Protein AF-A0A7H4MKV3-F1 (afdb_monomer_lite)

Sequence (147 aa):
MTLSQDILAELAEIAPGSPLDQARAVRDAATRHAQGSYEVLFSQQDADFPLDERFAVAAKVAKLHQADALAAHYAGFGLADPTTDRLVPALAFARLLHLHPRRSYPRRAAHLNRRGLEPAGHCHPGATGGLCQLPEPTAAGPAGAEP

Radius of gyration: 19.89 Å; chains: 1; bounding box: 68×39×38 Å

Secondary structure (DSSP, 8-state):
---S--HHHHHTT--TTSHHHHHHHHTHHHHHHHHHHHHHHHHS--SSS-HHHHHHHHHHHHHHTT-HHHHHHHHTTT------TTHHHHHHHHHHHHH-GGG--GGGTHHHHTTT--------TT--SS---PPP----PPPPP--

Organism: Klebsiella variicola (NCBI:txid244366)

Structure (mmCIF, N/CA/C/O backbone):
data_AF-A0A7H4MKV3-F1
#
_entry.id   AF-A0A7H4MKV3-F1
#
loop_
_atom_site.group_PDB
_atom_site.id
_atom_site.type_symbol
_atom_site.label_atom_id
_atom_site.label_alt_id
_atom_site.label_comp_id
_atom_site.label_asym_id
_atom_site.label_entity_id
_atom_site.label_seq_id
_atom_site.pdbx_PDB_ins_code
_atom_site.Cartn_x
_atom_site.Cartn_y
_atom_site.Cartn_z
_atom_site.occupancy
_atom_site.B_iso_or_equiv
_atom_site.auth_seq_id
_atom_site.auth_comp_id
_atom_site.auth_asym_id
_atom_site.auth_atom_id
_atom_site.pdbx_PDB_model_num
ATOM 1 N N . MET A 1 1 ? -11.034 15.654 12.321 1.00 48.19 1 MET A N 1
ATOM 2 C CA . MET A 1 1 ? -11.700 15.636 10.999 1.00 48.19 1 MET A CA 1
ATOM 3 C C . MET A 1 1 ? -11.702 14.192 10.545 1.00 48.19 1 MET A C 1
ATOM 5 O O . MET A 1 1 ? -10.646 13.583 10.596 1.00 48.19 1 MET A O 1
ATOM 9 N N . THR A 1 2 ? -12.848 13.623 10.188 1.00 57.19 2 THR A N 1
ATOM 10 C CA . THR A 1 2 ? -12.916 12.246 9.674 1.00 57.19 2 THR A CA 1
ATOM 11 C C . THR A 1 2 ? -12.379 12.207 8.244 1.00 57.19 2 THR A C 1
ATOM 13 O O . THR A 1 2 ? -12.720 13.075 7.440 1.00 57.19 2 THR A O 1
ATOM 16 N N . LEU A 1 3 ? -11.512 11.241 7.936 1.00 66.69 3 LEU A N 1
ATOM 17 C CA . LEU A 1 3 ? -11.037 11.001 6.571 1.00 66.69 3 LEU A CA 1
ATOM 18 C C . LEU A 1 3 ? -12.206 10.528 5.700 1.00 66.69 3 LEU A C 1
ATOM 20 O O . LEU A 1 3 ? -13.052 9.770 6.170 1.00 66.69 3 LEU A O 1
ATOM 24 N N . SER A 1 4 ? -12.250 10.963 4.436 1.00 71.44 4 SER A N 1
ATOM 25 C CA . SER A 1 4 ? -13.288 10.514 3.493 1.00 71.44 4 SER A CA 1
ATOM 26 C C . SER A 1 4 ? -13.188 9.015 3.187 1.00 71.44 4 SER A C 1
ATOM 28 O O . SER A 1 4 ? -14.186 8.410 2.810 1.00 71.44 4 SER A O 1
ATOM 30 N N . GLN A 1 5 ? -11.997 8.434 3.341 1.00 84.25 5 GLN A N 1
ATOM 31 C CA . GLN A 1 5 ? -11.727 7.005 3.254 1.00 84.25 5 GLN A CA 1
ATOM 32 C C . GLN A 1 5 ? -10.535 6.681 4.166 1.00 84.25 5 GLN A C 1
ATOM 34 O O . GLN A 1 5 ? -9.575 7.448 4.216 1.00 84.25 5 GLN A O 1
ATOM 39 N N . ASP A 1 6 ? -10.601 5.574 4.904 1.00 90.06 6 ASP A N 1
ATOM 40 C CA . ASP A 1 6 ? -9.500 5.064 5.727 1.00 90.06 6 ASP A CA 1
ATOM 41 C C . ASP A 1 6 ? -9.296 3.588 5.397 1.00 90.06 6 ASP A C 1
ATOM 43 O O . ASP A 1 6 ? -9.968 2.708 5.940 1.00 90.06 6 ASP A O 1
ATOM 47 N N . ILE A 1 7 ? -8.361 3.331 4.482 1.00 91.12 7 ILE A N 1
ATOM 48 C CA . ILE A 1 7 ? -8.121 1.987 3.955 1.00 91.12 7 ILE A CA 1
ATOM 49 C C . ILE A 1 7 ? -7.670 1.015 5.051 1.00 91.12 7 ILE A C 1
ATOM 51 O O . ILE A 1 7 ? -7.943 -0.179 4.980 1.00 91.12 7 ILE A O 1
ATOM 55 N N . LEU A 1 8 ? -7.006 1.510 6.100 1.00 90.62 8 LEU A N 1
ATOM 56 C CA . LEU A 1 8 ? -6.575 0.668 7.212 1.00 90.62 8 LEU A CA 1
ATOM 57 C C . LEU A 1 8 ? -7.751 0.282 8.107 1.00 90.62 8 LEU A C 1
ATOM 59 O O . LEU A 1 8 ? -7.787 -0.851 8.577 1.00 90.62 8 LEU A O 1
ATOM 63 N N . ALA A 1 9 ? -8.704 1.192 8.341 1.00 92.19 9 ALA A N 1
ATOM 64 C CA . ALA A 1 9 ? -9.927 0.854 9.069 1.00 92.19 9 ALA A CA 1
ATOM 65 C C . ALA A 1 9 ? -10.755 -0.189 8.314 1.00 92.19 9 ALA A C 1
ATOM 67 O O . ALA A 1 9 ? -11.233 -1.139 8.925 1.00 92.19 9 ALA A O 1
ATOM 68 N N . GLU A 1 10 ? -10.871 -0.028 6.996 1.00 92.00 10 GLU A N 1
ATOM 69 C CA . GLU A 1 10 ? -11.594 -0.946 6.118 1.00 92.00 10 GLU A CA 1
ATOM 70 C C . GLU A 1 10 ? -10.946 -2.339 6.096 1.00 92.00 10 GLU A C 1
ATOM 72 O O . GLU A 1 10 ? -11.584 -3.324 6.457 1.00 92.00 10 GLU A O 1
ATOM 77 N N . LEU A 1 11 ? -9.655 -2.426 5.756 1.00 91.38 11 LEU A N 1
ATOM 78 C CA . LEU A 1 11 ? -8.958 -3.707 5.585 1.00 91.38 11 LEU A CA 1
ATOM 79 C C . LEU A 1 11 ? -8.719 -4.470 6.892 1.00 91.38 11 LEU A C 1
ATOM 81 O O . LEU A 1 11 ? -8.537 -5.685 6.860 1.00 91.38 11 LEU A O 1
ATOM 85 N N . ALA A 1 12 ? -8.669 -3.770 8.026 1.00 90.56 12 ALA A N 1
ATOM 86 C CA . ALA A 1 12 ? -8.548 -4.392 9.342 1.00 90.56 12 ALA A CA 1
ATOM 87 C C . ALA A 1 12 ? -9.898 -4.536 10.062 1.00 90.56 12 ALA A C 1
ATOM 89 O O . ALA A 1 12 ? -9.905 -4.886 11.242 1.00 90.56 12 ALA A O 1
ATOM 90 N N . GLU A 1 13 ? -11.014 -4.248 9.378 1.00 92.50 13 GLU A N 1
ATOM 9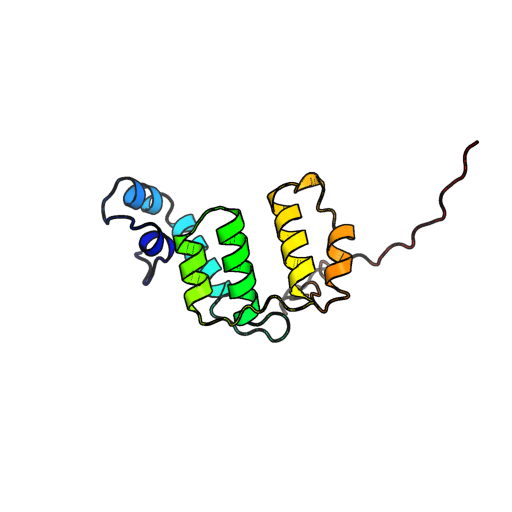1 C CA . GLU A 1 13 ? -12.379 -4.343 9.912 1.00 92.50 13 GLU A CA 1
ATOM 92 C C . GLU A 1 13 ? -12.529 -3.637 11.272 1.00 92.50 13 GLU A C 1
ATOM 94 O O . GLU A 1 13 ? -13.145 -4.134 12.220 1.00 92.50 13 GLU A O 1
ATOM 99 N N . ILE A 1 14 ? -11.920 -2.454 11.396 1.00 92.56 14 ILE A N 1
ATOM 100 C CA . ILE A 1 14 ? -11.923 -1.690 12.641 1.00 92.56 14 ILE A CA 1
ATOM 101 C C . ILE A 1 14 ? -13.332 -1.147 12.865 1.00 92.56 14 ILE A C 1
ATOM 103 O O . ILE A 1 14 ? -13.768 -0.200 12.211 1.00 92.56 14 ILE A O 1
ATOM 107 N N . ALA A 1 15 ? -14.039 -1.739 13.827 1.00 93.25 15 ALA A N 1
ATOM 108 C CA . ALA A 1 15 ? -15.383 -1.308 14.178 1.00 93.25 15 ALA A CA 1
ATOM 109 C C . ALA A 1 15 ? -15.382 0.142 14.712 1.00 93.25 15 ALA A C 1
ATOM 111 O O . ALA A 1 15 ? -14.584 0.454 15.613 1.00 93.25 15 ALA A O 1
ATOM 112 N N . PRO A 1 16 ? -16.289 1.014 14.229 1.00 91.50 16 PRO A N 1
ATOM 113 C CA . PRO A 1 16 ? -16.440 2.369 14.750 1.00 91.50 16 PRO A CA 1
ATOM 114 C C . PRO A 1 16 ? -16.702 2.371 16.257 1.00 91.50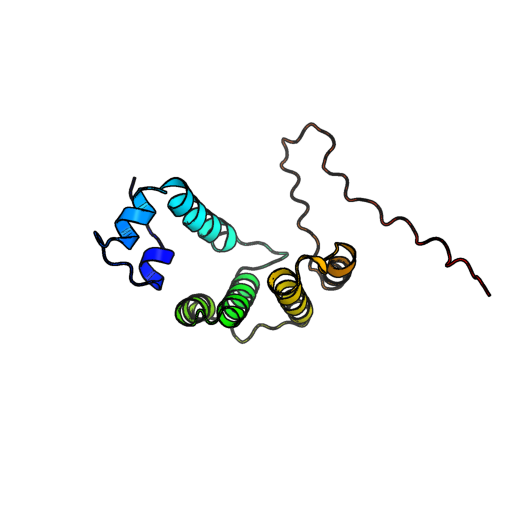 16 PRO A C 1
ATOM 116 O O . PRO A 1 16 ? -17.505 1.586 16.763 1.00 91.50 16 PRO A O 1
ATOM 119 N N . GLY A 1 17 ? -16.017 3.246 16.991 1.00 92.06 17 GLY A N 1
ATOM 120 C CA . GLY A 1 17 ? -16.133 3.339 18.446 1.00 92.06 17 GLY A CA 1
ATOM 121 C C . GLY A 1 17 ? -15.445 2.210 19.221 1.00 92.06 17 GLY A C 1
ATOM 122 O O . GLY A 1 17 ? -15.472 2.230 20.452 1.00 92.06 17 GLY A O 1
ATOM 123 N N . SER A 1 18 ? -14.793 1.253 18.553 1.00 95.44 18 SER A N 1
ATOM 124 C CA . SER A 1 18 ? -13.961 0.245 19.221 1.00 95.44 18 SER A CA 1
ATOM 125 C C . SER A 1 18 ? -12.751 0.879 19.929 1.00 95.44 18 SER A C 1
ATOM 127 O O . SER A 1 18 ? -12.331 1.986 19.578 1.00 95.44 18 SER A O 1
ATOM 129 N N . PRO A 1 19 ? -12.116 0.181 20.892 1.00 94.69 19 PRO A N 1
ATOM 130 C CA . PRO A 1 19 ? -10.893 0.678 21.524 1.00 94.69 19 PRO A CA 1
ATOM 131 C C . PRO A 1 19 ? -9.772 1.006 20.524 1.00 94.69 19 PRO A C 1
ATOM 133 O O . PRO A 1 19 ? -9.018 1.955 20.735 1.00 94.69 19 PRO A O 1
ATOM 136 N N . LEU A 1 20 ? -9.669 0.253 19.422 1.00 93.00 20 LEU A N 1
ATOM 137 C CA . LEU A 1 20 ? -8.667 0.490 18.383 1.00 93.00 20 LEU A CA 1
ATOM 138 C C . LEU A 1 20 ? -8.988 1.737 17.544 1.00 93.00 20 LEU A C 1
ATOM 140 O O . LEU A 1 20 ? -8.083 2.524 17.270 1.00 93.00 20 LEU A O 1
ATOM 144 N N . ASP A 1 21 ? -10.257 1.951 17.191 1.00 93.25 21 ASP A N 1
ATOM 145 C CA . ASP A 1 21 ? -10.714 3.171 16.511 1.00 93.25 21 ASP A CA 1
ATOM 146 C C . ASP A 1 21 ? -10.408 4.421 17.356 1.00 93.25 21 ASP A C 1
ATOM 148 O O . ASP A 1 21 ? -9.748 5.361 16.907 1.00 93.25 21 ASP A O 1
ATOM 152 N N . GLN A 1 22 ? -10.754 4.374 18.646 1.00 93.44 22 GLN A N 1
ATOM 153 C CA . GLN A 1 22 ? -10.470 5.456 19.592 1.00 93.44 22 GLN A CA 1
ATOM 154 C C . GLN A 1 22 ? -8.962 5.713 19.741 1.00 93.44 22 GLN A C 1
ATOM 156 O O . GLN A 1 22 ? -8.520 6.863 19.731 1.00 93.44 22 GLN A O 1
ATOM 161 N N . ALA A 1 23 ? -8.142 4.659 19.826 1.00 92.31 23 ALA A N 1
ATOM 162 C CA . ALA A 1 23 ? -6.688 4.800 19.903 1.00 92.31 23 ALA A CA 1
ATOM 163 C C . ALA A 1 23 ? -6.094 5.461 18.645 1.00 92.31 23 ALA A C 1
ATOM 165 O O . ALA A 1 23 ? -5.166 6.270 18.743 1.00 92.31 23 ALA A O 1
ATOM 166 N N . ARG A 1 24 ? -6.637 5.156 17.460 1.00 92.56 24 ARG A N 1
ATOM 167 C CA . ARG A 1 24 ? -6.232 5.793 16.198 1.00 92.56 24 ARG A CA 1
ATOM 168 C C . ARG A 1 24 ? -6.691 7.247 16.104 1.00 92.56 24 ARG A C 1
ATOM 170 O O . ARG A 1 24 ? -5.949 8.057 15.550 1.00 92.56 24 ARG A O 1
ATOM 177 N N . ALA A 1 25 ? -7.831 7.597 16.700 1.00 89.81 25 ALA A N 1
ATOM 178 C CA . ALA A 1 25 ? -8.294 8.981 16.805 1.00 89.81 25 ALA A CA 1
ATOM 179 C C . ALA A 1 25 ? -7.379 9.841 17.700 1.00 89.81 25 ALA A C 1
ATOM 181 O O . ALA A 1 25 ? -7.100 10.993 17.372 1.00 89.81 25 ALA A O 1
ATOM 182 N N . VAL A 1 26 ? -6.829 9.275 18.784 1.00 93.19 26 VAL A N 1
ATOM 183 C CA . VAL A 1 26 ? -5.826 9.963 19.628 1.00 93.19 26 VAL A CA 1
ATOM 184 C C . VAL A 1 26 ? -4.561 10.309 18.830 1.00 93.19 26 VAL A C 1
ATOM 186 O O . VAL A 1 26 ? -3.929 11.336 19.072 1.00 93.19 26 VAL A O 1
ATOM 189 N N . ARG A 1 27 ? -4.193 9.476 17.848 1.00 90.00 27 ARG A N 1
ATOM 190 C CA . ARG A 1 27 ? -3.053 9.693 16.943 1.00 90.00 27 ARG A CA 1
ATOM 191 C C . ARG A 1 27 ? -3.497 10.134 15.544 1.00 90.00 27 ARG A C 1
ATOM 193 O O . ARG A 1 27 ? -2.952 9.646 14.555 1.00 90.00 27 ARG A O 1
ATOM 200 N N . ASP A 1 28 ? -4.433 11.083 15.458 1.00 89.00 28 ASP A N 1
ATOM 201 C CA . ASP A 1 28 ? -5.016 11.583 14.197 1.00 89.00 28 ASP A CA 1
ATOM 202 C C . ASP A 1 28 ? -3.975 11.854 13.097 1.00 89.00 28 ASP A C 1
ATOM 204 O O . ASP A 1 28 ? -4.142 11.407 11.966 1.00 89.00 28 ASP A O 1
ATOM 208 N N . ALA A 1 29 ? -2.853 12.504 13.428 1.00 90.50 29 ALA A N 1
ATOM 209 C CA . ALA A 1 29 ? -1.797 12.782 12.455 1.00 90.50 29 ALA A CA 1
ATOM 210 C C . ALA A 1 29 ? -1.227 11.503 11.816 1.00 90.50 29 ALA A C 1
ATOM 212 O O . ALA A 1 29 ? -1.056 11.454 10.603 1.00 90.50 29 ALA A O 1
ATOM 213 N N . ALA A 1 30 ? -0.973 10.450 12.599 1.00 91.62 30 ALA A N 1
ATOM 214 C CA . ALA A 1 30 ? -0.474 9.184 12.062 1.00 91.62 30 ALA A CA 1
ATOM 215 C C . ALA A 1 30 ? -1.512 8.520 11.146 1.00 91.62 30 ALA A C 1
ATOM 217 O O . ALA A 1 30 ? -1.160 8.030 10.077 1.00 91.62 30 ALA A O 1
ATOM 218 N N . THR A 1 31 ? -2.788 8.561 11.534 1.00 90.88 31 THR A N 1
ATOM 219 C CA . THR A 1 31 ? -3.902 8.039 10.731 1.00 90.88 31 THR A CA 1
ATOM 220 C C . THR A 1 31 ? -4.030 8.788 9.402 1.00 90.88 31 THR A C 1
ATOM 222 O O . THR A 1 31 ? -4.036 8.160 8.343 1.00 90.88 31 THR A O 1
ATOM 225 N N . ARG A 1 32 ? -4.020 10.127 9.430 1.00 92.31 32 ARG A N 1
ATOM 226 C CA . ARG A 1 32 ? -4.074 10.962 8.220 1.00 92.31 32 ARG A CA 1
ATOM 227 C C . ARG A 1 32 ? -2.857 10.780 7.322 1.00 92.31 32 ARG A C 1
ATOM 229 O O . ARG A 1 32 ? -3.013 10.683 6.111 1.00 92.31 32 ARG A O 1
ATOM 236 N N . HIS A 1 33 ? -1.651 10.729 7.884 1.00 92.31 33 HIS A N 1
ATOM 237 C CA . HIS A 1 33 ? -0.438 10.587 7.081 1.00 92.31 33 HIS A CA 1
ATOM 238 C C . HIS A 1 33 ? -0.277 9.181 6.496 1.00 92.31 33 HIS A C 1
ATOM 240 O O . HIS A 1 33 ? 0.211 9.071 5.379 1.00 92.31 33 HIS A O 1
ATOM 246 N N . ALA A 1 34 ? -0.745 8.128 7.174 1.00 91.94 34 ALA A N 1
ATOM 247 C CA . ALA A 1 34 ? -0.783 6.785 6.594 1.00 91.94 34 ALA A CA 1
ATOM 248 C C . ALA A 1 34 ? -1.700 6.726 5.359 1.00 91.94 34 ALA A C 1
ATOM 250 O O . ALA A 1 34 ? -1.275 6.253 4.304 1.00 91.94 34 ALA A O 1
ATOM 251 N N . GLN A 1 35 ? -2.917 7.271 5.465 1.00 93.06 35 GLN A N 1
ATOM 252 C CA . GLN A 1 35 ? -3.849 7.359 4.337 1.00 93.06 35 GLN A CA 1
ATOM 253 C C . GLN A 1 35 ? -3.294 8.250 3.210 1.00 93.06 35 GLN A C 1
ATOM 255 O O . GLN A 1 35 ? -3.304 7.857 2.048 1.00 93.06 35 GLN A O 1
ATOM 260 N N . GLY A 1 36 ? -2.709 9.404 3.543 1.00 92.88 36 GLY A N 1
ATOM 261 C CA . GLY A 1 36 ? -2.089 10.286 2.550 1.00 92.88 36 GLY A CA 1
ATOM 262 C C . GLY A 1 36 ? -0.893 9.649 1.829 1.00 92.88 36 GLY A C 1
ATOM 263 O O . GLY A 1 36 ? -0.732 9.831 0.626 1.00 92.88 36 GLY A O 1
ATOM 264 N N . SER A 1 37 ? -0.063 8.859 2.521 1.00 92.38 37 SER A N 1
ATOM 265 C CA . SER A 1 37 ? 1.013 8.095 1.873 1.00 92.38 37 SER A CA 1
ATOM 266 C C . SER A 1 37 ? 0.469 7.051 0.900 1.00 92.38 37 SER A C 1
ATOM 268 O O . SER A 1 37 ? 1.023 6.901 -0.186 1.00 92.38 37 SER A O 1
ATOM 270 N N . TYR A 1 38 ? -0.617 6.361 1.261 1.00 92.62 38 TYR A N 1
ATOM 271 C CA . TYR A 1 38 ? -1.300 5.442 0.352 1.00 92.62 38 TYR A CA 1
ATOM 272 C C . TYR A 1 38 ? -1.778 6.174 -0.910 1.00 92.62 38 TYR A C 1
ATOM 274 O O . TYR A 1 38 ? -1.472 5.752 -2.024 1.00 92.62 38 TYR A O 1
ATOM 282 N N . GLU A 1 39 ? -2.446 7.314 -0.748 1.00 92.06 39 GLU A N 1
ATOM 283 C CA . GLU A 1 39 ? -2.927 8.120 -1.873 1.00 92.06 39 GLU A CA 1
ATOM 284 C C . GLU A 1 39 ? -1.782 8.571 -2.785 1.00 92.06 39 GLU A C 1
ATOM 286 O O . GLU A 1 39 ? -1.862 8.386 -3.997 1.00 92.06 39 GLU A O 1
ATOM 291 N N . VAL A 1 40 ? -0.682 9.094 -2.237 1.00 91.31 40 VAL A N 1
ATOM 292 C CA . VAL A 1 40 ? 0.476 9.527 -3.040 1.00 91.31 40 VAL A CA 1
ATOM 293 C C . VAL A 1 40 ? 1.083 8.366 -3.830 1.00 91.31 40 VAL A C 1
ATOM 295 O O . VAL A 1 40 ? 1.408 8.527 -5.005 1.00 91.31 40 VAL A O 1
ATOM 298 N N . LEU A 1 41 ? 1.225 7.193 -3.209 1.00 90.62 41 LEU A N 1
ATOM 299 C CA . LEU A 1 41 ? 1.855 6.040 -3.850 1.00 90.62 41 LEU A CA 1
ATOM 300 C C . LEU A 1 41 ? 1.010 5.450 -4.984 1.00 90.62 41 LEU A C 1
ATOM 302 O O . LEU A 1 41 ? 1.591 4.987 -5.968 1.00 90.62 41 LEU A O 1
ATOM 306 N N . PHE A 1 42 ? -0.321 5.475 -4.849 1.00 91.38 42 PHE A N 1
ATOM 307 C CA . PHE A 1 42 ? -1.232 4.690 -5.689 1.00 91.38 42 PHE A CA 1
ATOM 308 C C . PHE A 1 42 ? -2.242 5.502 -6.517 1.00 91.38 42 PHE A C 1
ATOM 310 O O . PHE A 1 42 ? -3.014 4.906 -7.264 1.00 91.38 42 PHE A O 1
ATOM 317 N N . SER A 1 43 ? -2.253 6.838 -6.430 1.00 87.44 43 SER A N 1
ATOM 318 C CA . SER A 1 43 ? -3.120 7.691 -7.271 1.00 87.44 43 SER A CA 1
ATOM 319 C C . SER A 1 43 ? -2.401 8.328 -8.462 1.00 87.44 43 SER A C 1
ATOM 321 O O . SER A 1 43 ? -3.037 8.642 -9.468 1.00 87.44 43 SER A O 1
ATOM 323 N N . GLN A 1 44 ? -1.085 8.531 -8.363 1.00 87.12 44 GLN A N 1
ATOM 324 C CA . GLN A 1 44 ? -0.298 9.238 -9.372 1.00 87.12 44 GLN A CA 1
ATOM 325 C C . GLN A 1 44 ? 0.320 8.259 -10.367 1.00 87.12 44 GLN A C 1
ATOM 327 O O . GLN A 1 44 ? 0.892 7.244 -9.971 1.00 87.12 44 GLN A O 1
ATOM 332 N N . GLN A 1 45 ? 0.235 8.593 -11.656 1.00 84.88 45 GLN A N 1
ATOM 333 C CA . GLN A 1 45 ? 0.934 7.848 -12.696 1.00 84.88 45 GLN A CA 1
ATOM 334 C C . GLN A 1 45 ? 2.362 8.337 -12.863 1.00 84.88 45 GLN A C 1
ATOM 336 O O . GLN A 1 45 ? 2.6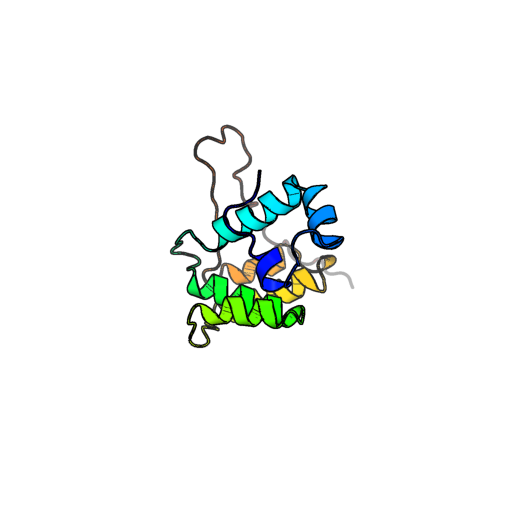39 9.533 -12.804 1.00 84.88 45 GLN A O 1
ATOM 341 N N . ASP A 1 46 ? 3.247 7.385 -13.114 1.00 83.75 46 ASP A N 1
ATOM 342 C CA . ASP A 1 46 ? 4.676 7.596 -13.255 1.00 83.75 46 ASP A CA 1
ATOM 343 C C . ASP A 1 46 ? 5.188 6.622 -14.319 1.00 83.75 46 ASP A C 1
ATOM 345 O O . ASP A 1 46 ? 4.899 5.426 -14.261 1.00 83.75 46 ASP A O 1
ATOM 349 N N . ALA A 1 47 ? 5.895 7.142 -15.321 1.00 83.19 47 ALA A N 1
ATOM 350 C CA . ALA A 1 47 ? 6.391 6.334 -16.428 1.00 83.19 47 ALA A CA 1
ATOM 351 C C . ALA A 1 47 ? 7.533 5.398 -15.999 1.00 83.19 47 ALA A C 1
ATOM 353 O O . ALA A 1 47 ? 7.651 4.294 -16.532 1.00 83.19 47 ALA A O 1
ATOM 354 N N . ASP A 1 48 ? 8.346 5.815 -15.027 1.00 82.12 48 ASP A N 1
ATOM 355 C CA . ASP A 1 48 ? 9.510 5.052 -14.580 1.00 82.12 48 ASP A CA 1
ATOM 356 C C . ASP A 1 48 ? 9.085 3.895 -13.671 1.00 82.12 48 ASP A C 1
ATOM 358 O O . ASP A 1 48 ? 9.649 2.796 -13.743 1.00 82.12 48 ASP A O 1
ATOM 362 N N . PHE A 1 49 ? 8.038 4.110 -12.866 1.00 84.25 49 PHE A N 1
ATOM 363 C CA . PHE A 1 49 ? 7.460 3.088 -11.998 1.00 84.25 49 PHE A CA 1
ATOM 364 C C . PHE A 1 4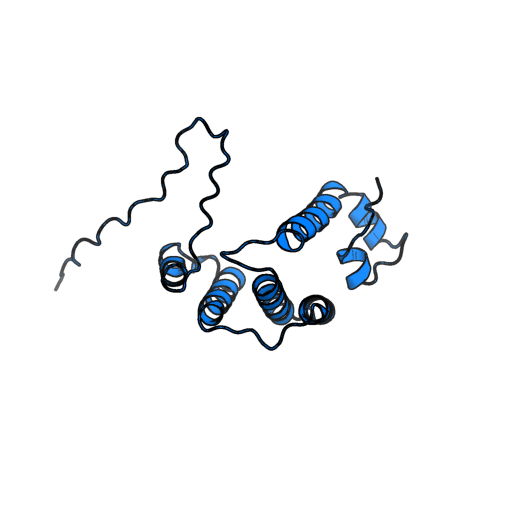9 ? 5.922 3.140 -12.010 1.00 84.25 49 PHE A C 1
ATOM 366 O O . PHE A 1 49 ? 5.332 3.781 -11.134 1.00 84.25 49 PHE A O 1
ATOM 373 N N . PRO A 1 50 ? 5.270 2.494 -12.991 1.00 86.69 50 PRO A N 1
ATOM 374 C CA . PRO A 1 50 ? 3.825 2.579 -13.193 1.00 86.69 50 PRO A CA 1
ATOM 375 C C . PRO A 1 50 ? 3.018 1.886 -12.082 1.00 86.69 50 PRO A C 1
ATOM 377 O O . PRO A 1 50 ? 3.539 1.066 -11.319 1.00 86.69 50 PRO A O 1
ATOM 380 N N . LEU A 1 51 ? 1.735 2.256 -11.947 1.00 88.94 51 LEU A N 1
ATOM 381 C CA . LEU A 1 51 ? 0.872 1.778 -10.853 1.00 88.94 51 LEU A CA 1
ATOM 382 C C . LEU A 1 51 ? 0.771 0.252 -10.786 1.00 88.94 51 LEU A C 1
ATOM 384 O O . LEU A 1 51 ? 0.718 -0.308 -9.694 1.00 88.94 51 LEU A O 1
ATOM 388 N N . ASP A 1 52 ? 0.760 -0.415 -11.933 1.00 87.75 52 ASP A N 1
ATOM 389 C CA . ASP A 1 52 ? 0.698 -1.868 -12.030 1.00 87.75 52 ASP A CA 1
ATOM 390 C C . ASP A 1 52 ? 1.886 -2.539 -11.326 1.00 87.75 52 ASP A C 1
ATOM 392 O O . ASP A 1 52 ? 1.715 -3.433 -10.494 1.00 87.75 52 ASP A O 1
ATOM 396 N N . GLU A 1 53 ? 3.095 -2.036 -11.553 1.00 86.25 53 GLU A N 1
ATOM 397 C CA . GLU A 1 53 ? 4.281 -2.525 -10.861 1.00 86.25 53 GLU A CA 1
ATOM 398 C C . GLU A 1 53 ? 4.296 -2.158 -9.374 1.00 86.25 53 GLU A C 1
ATOM 400 O O . GLU A 1 53 ? 4.700 -2.975 -8.539 1.00 86.25 53 GLU A O 1
ATOM 405 N N . ARG A 1 54 ? 3.806 -0.967 -9.009 1.00 89.69 54 ARG A N 1
ATOM 406 C CA . ARG A 1 54 ? 3.682 -0.553 -7.599 1.00 89.69 54 ARG A CA 1
ATOM 407 C C . ARG A 1 54 ? 2.755 -1.480 -6.825 1.00 89.69 54 ARG A C 1
ATOM 409 O O . ARG A 1 54 ? 3.120 -1.953 -5.746 1.00 89.69 54 ARG A O 1
ATOM 416 N N . PHE A 1 55 ? 1.578 -1.768 -7.375 1.00 90.38 55 PHE A N 1
ATOM 417 C CA . PHE A 1 55 ? 0.606 -2.682 -6.780 1.00 90.38 55 PHE A CA 1
ATOM 418 C C . PHE A 1 55 ? 1.153 -4.114 -6.702 1.00 90.38 55 PHE A C 1
ATOM 420 O O . PHE A 1 55 ? 0.974 -4.780 -5.681 1.00 90.38 55 PHE A O 1
ATOM 427 N N . ALA A 1 56 ? 1.911 -4.568 -7.705 1.00 88.56 56 ALA A N 1
ATOM 428 C CA . ALA A 1 56 ? 2.563 -5.875 -7.670 1.00 88.56 56 ALA A CA 1
ATOM 429 C C . ALA A 1 56 ? 3.588 -5.990 -6.534 1.00 88.56 56 ALA A C 1
ATOM 431 O O . ALA A 1 56 ? 3.576 -6.960 -5.769 1.00 88.56 56 ALA A O 1
ATOM 432 N N . VAL A 1 57 ? 4.461 -4.987 -6.389 1.00 88.44 57 VAL A N 1
ATOM 433 C CA . VAL A 1 57 ? 5.440 -4.935 -5.297 1.00 88.44 57 VAL A CA 1
ATOM 434 C C . VAL A 1 57 ? 4.728 -4.892 -3.947 1.00 88.44 57 VAL A C 1
ATOM 436 O O . VAL A 1 57 ? 5.071 -5.670 -3.055 1.00 88.44 57 VAL A O 1
ATOM 439 N N . ALA A 1 58 ? 3.700 -4.053 -3.809 1.00 90.88 58 ALA A N 1
ATOM 440 C CA . ALA A 1 58 ? 2.917 -3.933 -2.584 1.00 90.88 58 ALA A CA 1
ATOM 441 C C . ALA A 1 58 ? 2.242 -5.258 -2.190 1.00 90.88 58 ALA A C 1
ATOM 443 O O . ALA A 1 58 ? 2.349 -5.670 -1.035 1.00 90.88 58 ALA A O 1
ATOM 444 N N . ALA A 1 59 ? 1.642 -5.984 -3.141 1.00 90.25 59 ALA A N 1
ATOM 445 C CA . ALA A 1 59 ? 1.036 -7.294 -2.897 1.00 90.25 59 ALA A CA 1
ATOM 446 C C . ALA A 1 59 ? 2.064 -8.335 -2.415 1.00 90.25 59 ALA A C 1
ATOM 448 O O . ALA A 1 59 ? 1.831 -9.046 -1.434 1.00 90.25 59 ALA A O 1
ATOM 449 N N . LYS A 1 60 ? 3.236 -8.415 -3.065 1.00 88.12 60 LYS A N 1
ATOM 450 C CA . LYS A 1 60 ? 4.300 -9.368 -2.685 1.00 88.12 60 LYS A CA 1
ATOM 451 C C . LYS A 1 60 ? 4.907 -9.021 -1.321 1.00 88.12 60 LYS A C 1
ATOM 453 O O . LYS A 1 60 ? 5.181 -9.928 -0.535 1.00 88.12 60 LYS A O 1
ATOM 458 N N . VAL A 1 61 ? 5.096 -7.735 -1.017 1.00 89.50 61 VAL A N 1
ATOM 459 C CA . VAL A 1 61 ? 5.568 -7.279 0.301 1.00 89.50 61 VAL A CA 1
ATOM 460 C C . VAL A 1 61 ? 4.511 -7.553 1.372 1.00 89.50 61 VAL A C 1
ATOM 462 O O . VAL A 1 61 ? 4.842 -8.139 2.396 1.00 89.50 61 VAL A O 1
ATOM 465 N N . ALA A 1 62 ? 3.232 -7.256 1.134 1.00 90.50 62 ALA A N 1
ATOM 466 C CA . ALA A 1 62 ? 2.155 -7.607 2.063 1.00 90.50 62 ALA A CA 1
ATOM 467 C C . ALA A 1 62 ? 2.133 -9.117 2.362 1.00 90.50 62 ALA A C 1
ATOM 469 O O . ALA A 1 62 ? 2.033 -9.522 3.522 1.00 90.50 62 ALA A O 1
ATOM 470 N N . LYS A 1 63 ? 2.350 -9.959 1.342 1.00 89.38 63 LYS A N 1
ATOM 471 C CA . LYS A 1 63 ? 2.472 -11.411 1.526 1.00 89.38 63 LYS A CA 1
ATOM 472 C C . LYS A 1 63 ? 3.718 -11.815 2.321 1.00 89.38 63 LYS A C 1
ATOM 474 O O . LYS A 1 63 ? 3.634 -12.738 3.128 1.00 89.38 63 LYS A O 1
ATOM 479 N N . LEU A 1 64 ? 4.851 -11.123 2.150 1.00 88.94 64 LEU A N 1
ATOM 480 C CA . LEU A 1 64 ? 6.053 -11.316 2.981 1.00 88.94 64 LEU A CA 1
ATOM 481 C C . LEU A 1 64 ? 5.751 -11.085 4.470 1.00 88.94 64 LEU A C 1
ATOM 483 O O . LEU A 1 64 ? 6.311 -11.776 5.315 1.00 88.94 64 LEU A O 1
ATOM 487 N N . HIS A 1 65 ? 4.842 -10.158 4.768 1.00 88.75 65 HIS A N 1
ATOM 488 C CA . HIS A 1 65 ? 4.368 -9.844 6.114 1.00 88.75 65 HIS A CA 1
ATOM 489 C C . HIS A 1 65 ? 3.173 -10.689 6.585 1.00 88.75 65 HIS A C 1
ATOM 491 O O . HIS A 1 65 ? 2.630 -10.409 7.648 1.00 88.75 65 HIS A O 1
ATOM 497 N N . GLN A 1 66 ? 2.751 -11.703 5.818 1.00 91.38 66 GLN A N 1
ATOM 498 C CA . GLN A 1 66 ? 1.577 -12.539 6.119 1.00 91.38 66 GLN A CA 1
ATOM 499 C C . GLN A 1 66 ? 0.261 -11.737 6.252 1.00 91.38 66 GLN A C 1
ATOM 501 O O . GLN A 1 66 ? -0.680 -12.176 6.908 1.00 91.38 66 GLN A O 1
ATOM 506 N N . ALA A 1 67 ? 0.178 -10.563 5.618 1.00 90.88 67 ALA A N 1
ATOM 507 C CA . ALA A 1 67 ? -1.007 -9.710 5.618 1.00 90.88 67 ALA A CA 1
ATOM 508 C C . ALA A 1 67 ? -1.905 -10.051 4.417 1.00 90.88 67 ALA A C 1
ATOM 510 O O . ALA A 1 67 ? -1.915 -9.342 3.411 1.00 90.88 67 ALA A O 1
ATOM 511 N N . ASP A 1 68 ? -2.632 -11.166 4.501 1.00 90.38 68 ASP A N 1
ATOM 512 C CA . ASP A 1 68 ? -3.341 -11.742 3.350 1.00 90.38 68 ASP A CA 1
ATOM 513 C C . ASP A 1 68 ? -4.465 -10.853 2.798 1.00 90.38 68 ASP A C 1
ATOM 515 O O . ASP A 1 68 ? -4.560 -10.700 1.581 1.00 90.38 68 ASP A O 1
ATOM 519 N N . ALA A 1 69 ? -5.255 -10.203 3.659 1.00 90.62 69 ALA A N 1
ATOM 520 C CA . ALA A 1 69 ? -6.291 -9.257 3.229 1.00 90.62 69 ALA A CA 1
ATOM 521 C C . ALA A 1 69 ? -5.692 -8.062 2.464 1.00 90.62 69 ALA A C 1
ATOM 523 O O . ALA A 1 69 ? -6.193 -7.666 1.415 1.00 90.62 69 ALA A O 1
ATOM 524 N N . LEU A 1 70 ? -4.556 -7.543 2.937 1.00 90.81 70 LEU A N 1
ATOM 525 C CA . LEU A 1 70 ? -3.840 -6.445 2.291 1.00 90.81 70 LEU A CA 1
ATOM 526 C C . LEU A 1 70 ? -3.184 -6.886 0.971 1.00 90.81 70 LEU A C 1
ATOM 528 O O . LEU A 1 70 ? -3.177 -6.141 -0.005 1.00 90.81 70 LEU A O 1
ATOM 532 N N . ALA A 1 71 ? -2.652 -8.108 0.915 1.00 90.94 71 ALA A N 1
ATOM 533 C CA . ALA A 1 71 ? -2.115 -8.673 -0.319 1.00 90.94 71 ALA A CA 1
ATOM 534 C C . ALA A 1 71 ? -3.217 -8.867 -1.374 1.00 90.94 71 ALA A C 1
ATOM 536 O O . ALA A 1 71 ? -2.999 -8.555 -2.544 1.00 90.94 71 ALA A O 1
ATOM 537 N N . ALA A 1 72 ? -4.397 -9.339 -0.958 1.00 90.62 72 ALA A N 1
ATOM 538 C CA . ALA A 1 72 ? -5.564 -9.481 -1.820 1.00 90.62 72 ALA A CA 1
ATOM 539 C C . ALA A 1 72 ? -6.079 -8.123 -2.314 1.00 90.62 72 ALA A C 1
ATOM 541 O O . ALA A 1 72 ? -6.359 -7.992 -3.503 1.00 90.62 72 ALA A O 1
ATOM 542 N N . HIS A 1 73 ? -6.121 -7.108 -1.442 1.00 92.12 73 HIS A N 1
ATOM 543 C CA . HIS A 1 73 ? -6.447 -5.727 -1.812 1.00 92.12 73 HIS A CA 1
ATOM 544 C C . HIS A 1 73 ? -5.571 -5.234 -2.966 1.00 92.12 73 HIS A C 1
ATOM 546 O O . HIS A 1 73 ? -6.081 -4.841 -4.010 1.00 92.12 73 HIS A O 1
ATOM 552 N N . TYR A 1 74 ? -4.247 -5.344 -2.834 1.00 91.44 74 TYR A N 1
ATOM 553 C CA . TYR A 1 74 ? -3.329 -4.915 -3.891 1.00 91.44 74 TYR A CA 1
ATOM 554 C C . TYR A 1 74 ? -3.412 -5.771 -5.164 1.00 91.44 74 TYR A C 1
ATOM 556 O O . TYR A 1 74 ? -3.291 -5.240 -6.266 1.00 91.44 74 TYR A O 1
ATOM 564 N N . ALA A 1 75 ? -3.645 -7.080 -5.042 1.00 88.19 75 ALA A N 1
ATOM 565 C CA . ALA A 1 75 ? -3.819 -7.962 -6.198 1.00 88.19 75 ALA A CA 1
ATOM 566 C C . ALA A 1 75 ? -5.137 -7.701 -6.957 1.00 88.19 75 ALA A C 1
ATOM 568 O O . ALA A 1 75 ? -5.201 -7.908 -8.171 1.00 88.19 75 ALA A O 1
ATOM 569 N N . GLY A 1 76 ? -6.170 -7.219 -6.258 1.00 85.81 76 GLY A N 1
ATOM 570 C CA . GLY A 1 76 ? -7.495 -6.914 -6.803 1.00 85.81 76 GLY A CA 1
ATOM 571 C C . GLY A 1 76 ? -7.513 -5.802 -7.854 1.00 85.81 76 GLY A C 1
ATOM 572 O O . GLY A 1 76 ? -8.455 -5.732 -8.639 1.00 85.81 76 GLY A O 1
ATOM 573 N N . PHE A 1 77 ? -6.453 -4.992 -7.948 1.00 85.38 77 PHE A N 1
ATOM 574 C CA . PHE A 1 77 ? -6.301 -3.962 -8.983 1.00 85.38 77 PHE A CA 1
ATOM 575 C C . PHE A 1 77 ? -5.943 -4.519 -10.380 1.00 85.38 77 PHE A C 1
ATOM 577 O O . PHE A 1 77 ? -5.722 -3.743 -11.305 1.00 85.38 77 PHE A O 1
ATOM 584 N N . GLY A 1 78 ? -5.962 -5.848 -10.571 1.00 61.06 78 GLY A N 1
ATOM 585 C CA . GLY A 1 78 ? -6.069 -6.467 -11.901 1.00 61.06 78 GLY A CA 1
ATOM 586 C C . GLY A 1 78 ? -4.743 -6.781 -12.593 1.00 61.06 78 GLY A C 1
ATOM 587 O O . GLY A 1 78 ? -4.608 -6.580 -13.798 1.00 61.06 78 GLY A O 1
ATOM 588 N N . LEU A 1 79 ? -3.765 -7.297 -11.851 1.00 59.75 79 LEU A N 1
ATOM 589 C CA . LEU A 1 79 ? -2.429 -7.575 -12.377 1.00 59.75 79 LEU A CA 1
ATOM 590 C C . LEU A 1 79 ? -2.277 -9.031 -12.819 1.00 59.75 79 LEU A C 1
ATOM 592 O O . LEU A 1 79 ? -2.245 -9.938 -11.988 1.00 59.75 79 LEU A O 1
ATOM 596 N N . ALA A 1 80 ? -2.118 -9.259 -14.125 1.00 55.09 80 ALA A N 1
ATOM 597 C CA . ALA A 1 80 ? -1.446 -10.465 -14.611 1.00 55.09 80 ALA A CA 1
ATOM 598 C C . ALA A 1 80 ? -0.037 -10.476 -14.007 1.00 55.09 80 ALA A C 1
ATOM 600 O O . ALA A 1 80 ? 0.607 -9.440 -14.108 1.00 55.09 80 ALA A O 1
ATOM 601 N N . ASP A 1 81 ? 0.399 -11.574 -13.364 1.00 60.12 81 ASP A N 1
ATOM 602 C CA . ASP A 1 81 ? 1.643 -11.665 -12.564 1.00 60.12 81 ASP A CA 1
ATOM 603 C C . ASP A 1 81 ? 2.795 -10.880 -13.214 1.00 60.12 81 ASP A C 1
ATOM 605 O O . ASP A 1 81 ? 3.483 -11.399 -14.096 1.00 60.12 81 ASP A O 1
ATOM 609 N N . PRO A 1 82 ? 3.016 -9.614 -12.815 1.00 58.22 82 PRO A N 1
ATOM 610 C CA . PRO A 1 82 ? 3.849 -8.709 -13.581 1.00 58.22 82 PRO A CA 1
ATOM 611 C C . PRO A 1 82 ? 5.231 -8.746 -12.953 1.00 58.22 82 PRO A C 1
ATOM 613 O O . PRO A 1 82 ? 5.861 -7.711 -12.758 1.00 58.22 82 PRO A O 1
ATOM 616 N N . THR A 1 83 ? 5.696 -9.936 -12.554 1.00 64.25 83 THR A N 1
ATOM 617 C CA . THR A 1 83 ? 7.062 -10.099 -12.068 1.00 64.25 83 THR A CA 1
ATOM 618 C C . THR A 1 83 ? 7.969 -10.008 -13.292 1.00 64.25 83 THR A C 1
ATOM 620 O O . THR A 1 83 ? 8.459 -11.004 -13.812 1.00 64.25 83 THR A O 1
ATOM 623 N N . THR A 1 84 ? 8.121 -8.787 -13.797 1.00 71.75 84 THR A N 1
ATOM 624 C CA . THR A 1 84 ? 9.015 -8.446 -14.889 1.00 71.75 84 THR A CA 1
ATOM 625 C C . THR A 1 84 ? 10.450 -8.681 -14.430 1.00 71.75 84 THR A C 1
ATOM 627 O O . THR A 1 84 ? 10.763 -8.633 -13.234 1.00 71.75 84 THR A O 1
ATOM 630 N N . ASP A 1 85 ? 11.358 -8.888 -15.382 1.00 79.44 85 ASP A N 1
ATOM 631 C CA . ASP A 1 85 ? 12.781 -9.090 -15.089 1.00 79.44 85 ASP A CA 1
ATOM 632 C C . ASP A 1 85 ? 13.381 -7.962 -14.232 1.00 79.44 85 ASP A C 1
ATOM 634 O O . ASP A 1 85 ? 14.343 -8.186 -13.489 1.00 79.44 85 ASP A O 1
ATOM 638 N N . ARG A 1 86 ? 12.806 -6.748 -14.299 1.00 80.88 86 ARG A N 1
ATOM 639 C CA . ARG A 1 86 ? 13.217 -5.617 -13.459 1.00 80.88 86 ARG A CA 1
ATOM 640 C C . ARG A 1 86 ? 12.699 -5.688 -12.020 1.00 80.88 86 ARG A C 1
ATOM 642 O O . ARG A 1 86 ? 13.406 -5.236 -11.121 1.00 80.88 86 ARG A O 1
ATOM 649 N N . LEU A 1 87 ? 11.543 -6.304 -11.758 1.00 84.56 87 LEU A N 1
ATOM 650 C CA . LEU A 1 87 ? 10.978 -6.401 -10.404 1.00 84.56 87 LEU A CA 1
ATOM 651 C C . LEU A 1 87 ? 11.576 -7.526 -9.556 1.00 84.56 87 LEU A C 1
ATOM 653 O O . LEU A 1 87 ? 11.615 -7.400 -8.332 1.00 84.56 87 LEU A O 1
ATOM 657 N N . VAL A 1 88 ? 12.098 -8.596 -10.161 1.00 84.69 88 VAL A N 1
ATOM 658 C CA . VAL A 1 88 ? 12.782 -9.679 -9.424 1.00 84.69 88 VAL A CA 1
ATOM 659 C C . VAL A 1 88 ? 13.875 -9.148 -8.473 1.00 84.69 88 VAL A C 1
ATOM 661 O O . VAL A 1 88 ? 13.817 -9.443 -7.273 1.00 84.69 88 VAL A O 1
ATOM 664 N N . PRO A 1 89 ? 14.860 -8.348 -8.932 1.00 84.56 89 PRO A N 1
ATOM 665 C CA . PRO A 1 89 ? 15.880 -7.798 -8.041 1.00 84.56 89 PRO A CA 1
ATOM 666 C C . PRO A 1 89 ? 15.320 -6.752 -7.067 1.00 84.56 89 PRO A C 1
ATOM 668 O O . PRO A 1 89 ? 15.792 -6.677 -5.932 1.00 84.56 89 PRO A O 1
ATOM 671 N N . ALA A 1 90 ? 14.285 -5.998 -7.452 1.00 84.75 90 ALA A N 1
ATOM 672 C CA . ALA A 1 90 ? 13.624 -5.039 -6.566 1.00 84.75 90 ALA A CA 1
ATOM 673 C C . ALA A 1 90 ? 12.981 -5.735 -5.357 1.00 84.75 90 ALA A C 1
ATOM 675 O O . ALA A 1 90 ? 13.192 -5.327 -4.217 1.00 84.75 90 ALA A O 1
ATOM 676 N N . LEU A 1 91 ? 12.271 -6.842 -5.585 1.00 86.75 91 LEU A N 1
ATOM 677 C CA . LEU A 1 91 ? 11.664 -7.656 -4.530 1.00 86.75 91 LEU A CA 1
ATOM 678 C C . LEU A 1 91 ? 12.721 -8.317 -3.637 1.00 86.75 91 LEU A C 1
ATOM 680 O O . LEU A 1 91 ? 12.569 -8.360 -2.413 1.00 86.75 91 LEU A O 1
ATOM 684 N N . ALA A 1 92 ? 13.823 -8.794 -4.224 1.00 86.62 92 ALA A N 1
ATOM 685 C CA . ALA A 1 92 ? 14.950 -9.322 -3.458 1.00 86.62 92 ALA A CA 1
ATOM 686 C C . ALA A 1 92 ? 15.576 -8.242 -2.556 1.00 86.62 92 ALA A C 1
ATOM 688 O O . ALA A 1 92 ? 15.885 -8.502 -1.389 1.00 86.62 92 ALA A O 1
ATOM 689 N N . PHE A 1 93 ? 15.718 -7.016 -3.066 1.00 86.19 93 PHE A N 1
ATOM 690 C CA . PHE A 1 93 ? 16.215 -5.884 -2.293 1.00 86.19 93 PHE A CA 1
ATOM 691 C C . PHE A 1 93 ? 15.218 -5.423 -1.219 1.00 86.19 93 PHE A C 1
ATOM 693 O O . PHE A 1 93 ? 15.630 -5.177 -0.088 1.00 86.19 93 PHE A O 1
ATOM 700 N N . ALA A 1 94 ? 13.914 -5.400 -1.506 1.00 86.75 94 ALA A N 1
ATOM 701 C CA . ALA A 1 94 ? 12.870 -5.108 -0.522 1.00 86.75 94 ALA A CA 1
ATOM 702 C C . ALA A 1 94 ? 12.907 -6.100 0.652 1.00 86.75 94 ALA A C 1
ATOM 704 O O . ALA A 1 94 ? 12.863 -5.703 1.817 1.00 86.75 94 ALA A O 1
ATOM 705 N N . ARG A 1 95 ? 13.099 -7.394 0.367 1.00 87.00 95 ARG A N 1
ATOM 706 C CA . ARG A 1 95 ? 13.307 -8.408 1.409 1.00 87.00 95 ARG A CA 1
ATOM 707 C C . ARG A 1 95 ? 14.573 -8.139 2.228 1.00 87.00 95 ARG A C 1
ATOM 709 O O . ARG A 1 95 ? 14.549 -8.312 3.444 1.00 87.00 95 ARG A O 1
ATOM 716 N N . LEU A 1 96 ? 15.667 -7.710 1.593 1.00 87.50 96 LEU A N 1
ATOM 717 C CA . LEU A 1 96 ? 16.898 -7.336 2.295 1.00 87.50 96 LEU A CA 1
ATOM 718 C C . LEU A 1 96 ? 16.678 -6.133 3.224 1.00 87.50 96 LEU A C 1
ATOM 720 O O . LEU A 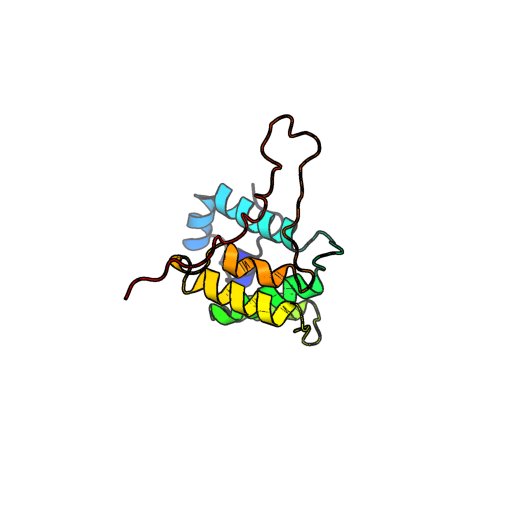1 96 ? 17.103 -6.195 4.375 1.00 87.50 96 LEU A O 1
ATOM 724 N N . LEU A 1 97 ? 16.011 -5.077 2.745 1.00 86.69 97 LEU A N 1
ATOM 725 C CA . LEU A 1 97 ? 15.647 -3.901 3.544 1.00 86.69 97 LEU A CA 1
ATOM 726 C C . LEU A 1 97 ? 14.827 -4.301 4.771 1.00 86.69 97 LEU A C 1
ATOM 728 O O . LEU A 1 97 ? 15.082 -3.814 5.869 1.00 86.69 97 LEU A O 1
ATOM 732 N N . HIS A 1 98 ? 13.873 -5.212 4.587 1.00 84.12 98 HIS A N 1
ATOM 733 C CA . HIS A 1 98 ? 12.969 -5.611 5.652 1.00 84.12 98 HIS A CA 1
ATOM 734 C C . HIS A 1 98 ? 13.625 -6.538 6.691 1.00 84.12 98 HIS A C 1
ATOM 736 O O . HIS A 1 98 ? 13.527 -6.293 7.891 1.00 84.12 98 HIS A O 1
ATOM 742 N N . LEU A 1 99 ? 14.324 -7.590 6.250 1.00 86.44 99 LEU A N 1
ATOM 743 C CA . LEU A 1 99 ? 14.857 -8.629 7.145 1.00 86.44 99 LEU A CA 1
ATOM 744 C C . LEU A 1 99 ? 16.276 -8.335 7.644 1.00 86.44 99 LEU A C 1
ATOM 746 O O . LEU A 1 99 ? 16.694 -8.821 8.698 1.00 86.44 99 LEU A O 1
ATOM 750 N N . HIS A 1 100 ? 17.050 -7.564 6.882 1.00 86.25 100 HIS A N 1
ATOM 751 C CA . HIS A 1 100 ? 18.461 -7.307 7.154 1.00 86.25 100 HIS A CA 1
ATOM 752 C C . HIS A 1 100 ? 18.854 -5.845 6.863 1.00 86.25 100 HIS A C 1
ATOM 754 O O . HIS A 1 100 ? 19.806 -5.615 6.110 1.00 86.25 100 HIS A O 1
ATOM 760 N N . PRO A 1 101 ? 18.211 -4.844 7.499 1.00 82.50 101 PRO A N 1
ATOM 761 C CA . PRO A 1 101 ? 18.430 -3.423 7.199 1.00 82.50 101 PRO A CA 1
ATOM 762 C C . PRO A 1 101 ? 19.880 -2.965 7.412 1.00 82.50 101 PRO A C 1
ATOM 764 O O . PRO A 1 101 ? 20.394 -2.111 6.701 1.00 82.50 101 PRO A O 1
ATOM 767 N N . ARG A 1 102 ? 20.621 -3.582 8.341 1.00 84.69 102 ARG A N 1
ATOM 768 C CA . ARG A 1 102 ? 22.056 -3.281 8.509 1.00 84.69 102 ARG A CA 1
ATOM 769 C C . ARG A 1 102 ? 22.912 -3.714 7.317 1.00 84.69 102 ARG A C 1
ATOM 771 O O . ARG A 1 102 ? 24.025 -3.236 7.180 1.00 84.69 102 ARG A O 1
ATOM 778 N N . ARG A 1 103 ? 22.423 -4.637 6.484 1.00 80.69 103 ARG A N 1
ATOM 779 C CA . ARG A 1 103 ? 23.130 -5.174 5.313 1.00 80.69 103 ARG A CA 1
ATOM 780 C C . ARG A 1 103 ? 22.684 -4.520 4.002 1.00 80.69 103 ARG A C 1
ATOM 782 O O . ARG A 1 103 ? 23.304 -4.790 2.973 1.00 80.69 103 ARG A O 1
ATOM 789 N N . SER A 1 104 ? 21.653 -3.674 4.003 1.00 77.81 104 SER A N 1
ATOM 790 C CA . SER A 1 104 ? 21.156 -2.953 2.822 1.00 77.81 104 SER A CA 1
ATOM 791 C C . SER A 1 104 ? 21.946 -1.664 2.566 1.00 77.81 104 SER A C 1
ATOM 793 O O . SER A 1 104 ? 21.398 -0.566 2.558 1.00 77.81 104 SER A O 1
ATOM 795 N N . TYR A 1 105 ? 23.262 -1.788 2.386 1.00 76.38 105 TYR A N 1
ATOM 796 C CA . TYR A 1 105 ? 24.121 -0.647 2.060 1.00 76.38 105 TYR A CA 1
ATOM 797 C C . TYR A 1 105 ? 23.826 -0.106 0.647 1.00 76.38 105 TYR A C 1
ATOM 799 O O . TYR A 1 105 ? 23.489 -0.904 -0.231 1.00 76.38 105 TYR A O 1
ATOM 807 N N . PRO A 1 106 ? 24.051 1.195 0.366 1.00 73.12 106 PRO A N 1
ATOM 808 C CA . PRO A 1 106 ? 23.758 1.817 -0.934 1.00 73.12 106 PRO A CA 1
ATOM 809 C C . PRO A 1 106 ? 24.373 1.099 -2.144 1.00 73.12 106 PRO A C 1
ATOM 811 O O . PRO A 1 106 ? 23.735 0.965 -3.184 1.00 73.12 106 PRO A O 1
ATOM 814 N N . ARG A 1 107 ? 25.576 0.523 -1.996 1.00 78.88 107 ARG A N 1
ATOM 815 C CA . ARG A 1 107 ? 26.212 -0.302 -3.045 1.00 78.88 107 ARG A CA 1
ATOM 816 C C . ARG A 1 107 ? 25.354 -1.489 -3.488 1.00 78.88 107 ARG A C 1
ATOM 818 O O . ARG A 1 107 ? 25.451 -1.916 -4.633 1.00 78.88 107 ARG A O 1
ATOM 825 N N . ARG A 1 108 ? 24.510 -2.026 -2.603 1.00 76.50 108 ARG A N 1
ATOM 826 C CA . ARG A 1 108 ? 23.564 -3.092 -2.941 1.00 76.50 108 ARG A CA 1
ATOM 827 C C . ARG A 1 108 ? 22.327 -2.584 -3.670 1.00 76.50 108 ARG A C 1
ATOM 829 O O . ARG A 1 108 ? 21.686 -3.408 -4.293 1.00 76.50 108 ARG A O 1
ATOM 836 N N . ALA A 1 109 ? 22.013 -1.292 -3.663 1.00 79.00 109 ALA A N 1
ATOM 837 C CA . ALA A 1 109 ? 20.947 -0.735 -4.498 1.00 79.00 109 ALA A CA 1
ATOM 838 C C . ALA A 1 109 ? 21.418 -0.472 -5.942 1.00 79.00 109 ALA A C 1
ATOM 840 O O . ALA A 1 109 ? 20.623 -0.561 -6.865 1.00 79.00 109 ALA A O 1
ATOM 841 N N . ALA A 1 110 ? 22.723 -0.271 -6.167 1.00 79.56 110 ALA A N 1
ATOM 842 C CA . ALA A 1 110 ? 23.289 0.113 -7.470 1.00 79.56 110 ALA A CA 1
ATOM 843 C C . ALA A 1 110 ? 23.032 -0.871 -8.636 1.00 79.56 110 ALA A C 1
ATOM 845 O O . ALA A 1 110 ? 23.246 -0.534 -9.798 1.00 79.56 110 ALA A O 1
ATOM 846 N N . HIS A 1 111 ? 22.620 -2.112 -8.362 1.00 77.81 111 HIS A N 1
ATOM 847 C CA . HIS A 1 111 ? 22.255 -3.068 -9.414 1.00 77.81 111 HIS A CA 1
ATOM 848 C C . HIS A 1 111 ? 20.805 -2.910 -9.904 1.00 77.81 111 HIS A C 1
ATOM 850 O O . HIS A 1 111 ? 20.486 -3.435 -10.969 1.00 77.81 111 HIS A O 1
ATOM 856 N N . LEU A 1 112 ? 19.959 -2.187 -9.159 1.00 81.94 112 LEU A N 1
ATOM 857 C CA . LEU A 1 112 ? 18.584 -1.858 -9.545 1.00 81.94 112 LEU A CA 1
ATOM 858 C C . LEU A 1 112 ? 18.571 -0.833 -10.689 1.00 81.94 112 LEU A C 1
ATOM 860 O O . LEU A 1 112 ? 17.856 -1.025 -11.668 1.00 81.94 112 LEU A O 1
ATOM 864 N N . ASN A 1 113 ? 19.466 0.155 -10.635 1.00 77.38 113 ASN A N 1
ATOM 865 C CA . ASN A 1 113 ? 19.721 1.151 -11.682 1.00 77.38 113 ASN A CA 1
ATOM 866 C C . ASN A 1 113 ? 19.906 0.510 -13.068 1.00 77.38 113 ASN A C 1
ATOM 868 O O . ASN A 1 113 ? 19.178 0.781 -14.018 1.00 77.38 113 ASN A O 1
ATOM 872 N N . ARG A 1 114 ? 20.779 -0.504 -13.153 1.00 69.62 114 ARG A N 1
ATOM 873 C CA . ARG A 1 114 ? 21.019 -1.278 -14.389 1.00 69.62 114 ARG A CA 1
ATOM 874 C C . ARG A 1 114 ? 19.784 -1.997 -14.951 1.00 69.62 114 ARG A C 1
ATOM 876 O O . ARG A 1 114 ? 19.846 -2.512 -16.063 1.00 69.62 114 ARG A O 1
ATOM 883 N N . ARG A 1 115 ? 18.691 -2.080 -14.192 1.00 72.88 115 ARG A N 1
ATOM 884 C CA . ARG A 1 115 ? 17.408 -2.678 -14.588 1.00 72.88 115 ARG A CA 1
ATOM 885 C C . ARG A 1 115 ? 16.315 -1.628 -14.826 1.00 72.88 115 ARG A C 1
ATOM 887 O O . ARG A 1 115 ? 15.151 -1.997 -14.929 1.00 72.88 115 ARG A O 1
ATOM 894 N N . GLY A 1 116 ? 16.683 -0.350 -14.927 1.00 75.31 116 GLY A N 1
ATOM 895 C CA . GLY A 1 116 ? 15.751 0.755 -15.152 1.00 75.31 116 GLY A CA 1
ATOM 896 C C . GLY A 1 116 ? 15.008 1.204 -13.892 1.00 75.31 116 GLY A C 1
ATOM 897 O O . GLY A 1 116 ? 13.983 1.861 -14.005 1.00 75.31 116 GLY A O 1
ATOM 898 N N . LEU A 1 117 ? 15.495 0.833 -12.702 1.00 74.69 117 LEU A N 1
ATOM 899 C CA . LEU A 1 117 ? 15.015 1.340 -11.414 1.00 74.69 117 LEU A CA 1
ATOM 900 C C . LEU A 1 117 ? 16.043 2.339 -10.880 1.00 74.69 117 LEU A C 1
ATOM 902 O O . LEU A 1 117 ? 16.824 2.033 -9.976 1.00 74.69 117 LEU A O 1
ATOM 906 N N . GLU A 1 118 ? 16.095 3.507 -11.513 1.00 71.38 118 GLU A N 1
ATOM 907 C CA . GLU A 1 118 ? 16.943 4.611 -11.073 1.00 71.38 118 GLU A CA 1
ATOM 908 C C . GLU A 1 118 ? 16.330 5.295 -9.838 1.00 71.38 118 GLU A C 1
ATOM 910 O O . GLU A 1 118 ? 15.104 5.351 -9.700 1.00 71.38 118 GLU A O 1
ATOM 915 N N . PRO A 1 119 ? 17.147 5.824 -8.910 1.00 63.97 119 PRO A N 1
ATOM 916 C CA . PRO A 1 119 ? 16.630 6.647 -7.830 1.00 63.97 119 PRO A CA 1
ATOM 917 C C . PRO A 1 119 ? 15.930 7.860 -8.440 1.00 63.97 119 PRO A C 1
ATOM 919 O O . PRO A 1 119 ? 16.549 8.636 -9.166 1.00 63.97 119 PRO A O 1
ATOM 922 N N . ALA A 1 120 ? 14.643 8.017 -8.139 1.00 59.50 120 ALA A N 1
ATOM 923 C CA . ALA A 1 120 ? 13.848 9.123 -8.638 1.00 59.50 120 ALA A CA 1
ATOM 924 C C . ALA A 1 120 ? 14.442 10.448 -8.129 1.00 59.50 120 ALA A C 1
ATOM 926 O O . ALA A 1 120 ? 14.238 10.847 -6.980 1.00 59.50 120 ALA A O 1
ATOM 927 N N . GLY A 1 121 ? 15.227 11.111 -8.978 1.00 50.16 121 GLY A N 1
ATOM 928 C CA . GLY A 1 121 ? 15.862 12.395 -8.711 1.00 50.16 121 GLY A CA 1
ATOM 929 C C . GLY A 1 121 ? 14.853 13.533 -8.790 1.00 50.16 121 GLY A C 1
ATOM 930 O O . GLY A 1 121 ? 14.971 14.408 -9.639 1.00 50.16 121 GLY A O 1
ATOM 931 N N . HIS A 1 122 ? 13.841 13.535 -7.926 1.00 48.09 122 HIS A N 1
ATOM 932 C CA . HIS A 1 122 ? 12.909 14.654 -7.842 1.00 48.09 122 HIS A CA 1
ATOM 933 C C . HIS A 1 122 ? 13.533 15.776 -7.004 1.00 48.09 122 HIS A C 1
ATOM 935 O O . HIS A 1 122 ? 13.271 15.912 -5.809 1.00 48.09 122 HIS A O 1
ATOM 941 N N . CYS A 1 123 ? 14.370 16.603 -7.634 1.00 37.88 123 CYS A N 1
ATOM 942 C CA . CYS A 1 123 ? 14.682 17.923 -7.095 1.00 37.88 123 CYS A CA 1
ATOM 943 C C . CYS A 1 123 ? 13.449 18.809 -7.299 1.00 37.88 123 CYS A C 1
ATOM 945 O O . CYS A 1 123 ? 13.108 19.182 -8.420 1.00 37.88 123 CYS A O 1
ATOM 947 N N . HIS A 1 124 ? 12.756 19.128 -6.206 1.00 39.59 124 HIS A N 1
ATOM 948 C CA . HIS A 1 124 ? 11.666 20.100 -6.222 1.00 39.59 124 HIS A CA 1
ATOM 949 C C . HIS A 1 124 ? 12.205 21.436 -6.782 1.00 39.59 124 HIS A C 1
ATOM 951 O O . HIS A 1 124 ? 13.250 21.890 -6.302 1.00 39.59 124 HIS A O 1
ATOM 957 N N . PRO A 1 125 ? 11.526 22.115 -7.730 1.00 41.53 125 PRO A N 1
ATOM 958 C CA . PRO A 1 125 ? 12.046 23.317 -8.406 1.00 41.53 125 PRO A CA 1
ATOM 959 C C . PRO A 1 125 ? 12.194 24.575 -7.516 1.00 41.5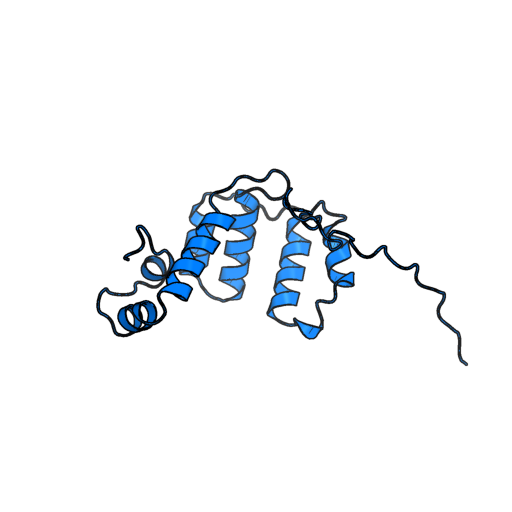3 125 PRO A C 1
ATOM 961 O O . PRO A 1 125 ? 12.338 25.679 -8.027 1.00 41.53 125 PRO A O 1
ATOM 964 N N . GLY A 1 126 ? 12.184 24.428 -6.187 1.00 46.25 126 GLY A N 1
ATOM 965 C CA . GLY A 1 126 ? 12.417 25.497 -5.208 1.00 46.25 126 GLY A CA 1
ATOM 966 C C . GLY A 1 126 ? 13.580 25.240 -4.242 1.00 46.25 126 GLY A C 1
ATOM 967 O O . GLY A 1 126 ? 13.776 26.024 -3.318 1.00 46.25 126 GLY A O 1
ATOM 968 N N . ALA A 1 127 ? 14.349 24.158 -4.409 1.00 43.88 127 ALA A N 1
ATOM 969 C CA . ALA A 1 127 ? 15.487 23.858 -3.539 1.00 43.88 127 ALA A CA 1
ATOM 970 C C . ALA A 1 127 ? 16.721 24.704 -3.914 1.00 43.88 127 ALA A C 1
ATOM 972 O O . ALA A 1 127 ? 17.693 24.213 -4.486 1.00 43.88 127 ALA A O 1
ATOM 973 N N . THR A 1 128 ? 16.712 25.995 -3.581 1.00 46.75 128 THR A N 1
ATOM 974 C CA . THR A 1 128 ? 17.939 26.805 -3.531 1.00 46.75 128 THR A CA 1
ATOM 975 C C . THR A 1 128 ? 18.787 26.352 -2.344 1.00 46.75 128 THR A C 1
ATOM 977 O O . THR A 1 128 ? 18.635 26.857 -1.236 1.00 46.75 128 THR A O 1
ATOM 980 N N . GLY A 1 129 ? 19.659 25.368 -2.567 1.00 40.50 129 GLY A N 1
ATOM 981 C CA . GLY A 1 129 ? 20.645 24.943 -1.572 1.00 40.50 129 GLY A CA 1
ATOM 982 C C . GLY A 1 129 ? 21.128 23.503 -1.729 1.00 40.50 129 GLY A C 1
ATOM 983 O O . GLY A 1 129 ? 20.617 22.608 -1.071 1.00 40.50 129 GLY A O 1
ATOM 984 N N . GLY A 1 130 ? 22.139 23.297 -2.578 1.00 44.94 130 GLY A N 1
ATOM 985 C CA . GLY A 1 130 ? 23.281 22.394 -2.347 1.00 44.94 130 GLY A CA 1
ATOM 986 C C . GLY A 1 130 ? 23.093 20.897 -2.047 1.00 44.94 130 GLY A C 1
ATOM 987 O O . GLY A 1 130 ? 24.099 20.253 -1.773 1.00 44.94 130 GLY A O 1
ATOM 988 N N . LEU A 1 131 ? 21.888 20.318 -2.077 1.00 42.22 131 LEU A N 1
ATOM 989 C CA . LEU A 1 131 ? 21.673 18.908 -1.691 1.00 42.22 131 LEU A CA 1
ATOM 990 C C . LEU A 1 131 ? 21.311 17.960 -2.848 1.00 42.22 131 LEU A C 1
ATOM 992 O O . LEU A 1 131 ? 21.142 16.767 -2.623 1.00 42.22 131 LEU A O 1
ATOM 996 N N . CYS A 1 132 ? 21.268 18.444 -4.092 1.00 43.66 132 CYS A N 1
ATOM 997 C CA . CYS A 1 132 ? 21.049 17.611 -5.283 1.00 43.66 132 CYS A CA 1
ATOM 998 C C . CYS A 1 132 ? 22.354 17.030 -5.872 1.00 43.66 132 CYS A C 1
ATOM 1000 O O . CYS A 1 132 ? 22.461 16.868 -7.085 1.00 43.66 132 CYS A O 1
ATOM 1002 N N . GLN A 1 133 ? 23.360 16.721 -5.046 1.00 41.97 133 GLN A N 1
ATOM 1003 C CA . GLN A 1 133 ? 24.557 16.008 -5.502 1.00 41.97 133 GLN A CA 1
ATOM 1004 C C . GLN A 1 133 ? 24.438 14.535 -5.090 1.00 41.97 133 GLN A C 1
ATOM 1006 O O . GLN A 1 133 ? 24.673 14.175 -3.936 1.00 41.97 133 GLN A O 1
ATOM 1011 N N . LEU A 1 134 ? 24.061 13.670 -6.035 1.00 48.12 134 LEU A N 1
ATOM 1012 C CA . LEU A 1 134 ? 24.330 12.237 -5.904 1.00 48.12 134 LEU A CA 1
ATOM 1013 C C . LEU A 1 134 ? 25.848 12.063 -5.696 1.00 48.12 134 LEU A C 1
ATOM 1015 O O . LEU A 1 134 ? 26.621 12.721 -6.396 1.00 48.12 134 LEU A O 1
ATOM 1019 N N . PRO A 1 135 ? 26.315 11.225 -4.753 1.00 38.78 135 PRO A N 1
ATOM 1020 C CA . PRO A 1 135 ? 27.742 10.970 -4.632 1.00 38.78 135 PRO A CA 1
ATOM 1021 C C . PRO A 1 135 ? 28.228 10.221 -5.880 1.00 38.78 135 PRO A C 1
ATOM 1023 O O . PRO A 1 135 ? 27.803 9.093 -6.139 1.00 38.78 135 PRO A O 1
ATOM 1026 N N . GLU A 1 136 ? 29.124 10.857 -6.638 1.00 43.41 136 GLU A N 1
ATOM 1027 C CA . GLU A 1 136 ? 29.928 10.230 -7.693 1.00 43.41 136 GLU A CA 1
ATOM 1028 C C . GLU A 1 136 ? 30.540 8.918 -7.163 1.00 43.41 136 GLU A C 1
ATOM 1030 O O . GLU A 1 136 ? 31.068 8.896 -6.041 1.00 43.41 136 GLU A O 1
ATOM 1035 N N . PRO A 1 137 ? 30.496 7.805 -7.918 1.00 41.06 137 PRO A N 1
ATOM 1036 C CA . PRO A 1 137 ? 31.097 6.560 -7.473 1.00 41.06 137 PRO A CA 1
ATOM 1037 C C . PRO A 1 137 ? 32.618 6.732 -7.433 1.00 41.06 137 PRO A C 1
ATOM 1039 O O . PRO A 1 137 ? 33.297 6.634 -8.451 1.00 41.06 137 PRO A O 1
ATOM 1042 N N . THR A 1 138 ? 33.172 6.972 -6.242 1.00 43.41 138 THR A N 1
ATOM 1043 C CA . THR A 1 138 ? 34.621 6.939 -6.026 1.00 43.41 138 THR A CA 1
ATOM 1044 C C . THR A 1 138 ? 35.150 5.588 -6.499 1.00 43.41 138 THR A C 1
ATOM 1046 O O . THR A 1 138 ? 34.799 4.540 -5.943 1.00 43.41 138 THR A O 1
ATOM 1049 N N . ALA A 1 139 ? 35.968 5.630 -7.552 1.00 40.78 139 ALA A N 1
ATOM 1050 C CA . ALA A 1 139 ? 36.674 4.487 -8.100 1.00 40.78 139 ALA A CA 1
ATOM 1051 C C . ALA A 1 139 ? 37.377 3.726 -6.968 1.00 40.78 139 ALA A C 1
ATOM 1053 O O . ALA A 1 139 ? 38.114 4.303 -6.166 1.00 40.78 139 ALA A O 1
ATOM 1054 N N . ALA A 1 140 ? 37.106 2.425 -6.882 1.00 41.97 140 ALA A N 1
ATOM 1055 C CA . ALA A 1 140 ? 37.794 1.534 -5.967 1.00 41.97 140 ALA A CA 1
ATOM 1056 C C . ALA A 1 140 ? 39.293 1.528 -6.309 1.00 41.97 140 ALA A C 1
ATOM 1058 O O . ALA A 1 140 ? 39.684 1.055 -7.375 1.00 41.97 140 ALA A O 1
ATOM 1059 N N . GLY A 1 141 ? 40.117 2.069 -5.408 1.00 36.41 141 GLY A N 1
ATOM 1060 C CA . GLY A 1 141 ? 41.565 1.871 -5.430 1.00 36.41 141 GLY A CA 1
ATOM 1061 C C . GLY A 1 141 ? 41.909 0.389 -5.223 1.00 36.41 141 GLY A C 1
ATOM 1062 O O . GLY A 1 141 ? 41.134 -0.329 -4.580 1.00 36.41 141 GLY A O 1
ATOM 1063 N N . PRO A 1 142 ? 43.026 -0.096 -5.792 1.00 46.91 142 PRO A N 1
ATOM 1064 C CA . PRO A 1 142 ? 43.337 -1.517 -5.817 1.00 46.91 142 PRO A CA 1
ATOM 1065 C C . PRO A 1 142 ? 43.608 -2.053 -4.410 1.00 46.91 142 PRO A C 1
ATOM 1067 O O . PRO A 1 142 ? 44.223 -1.390 -3.576 1.00 46.91 142 PRO A O 1
ATOM 1070 N N . ALA A 1 143 ? 43.125 -3.274 -4.180 1.00 42.62 143 ALA A N 1
ATOM 1071 C CA . ALA A 1 143 ? 43.363 -4.058 -2.982 1.00 42.62 143 ALA A CA 1
ATOM 1072 C C . ALA A 1 143 ? 44.871 -4.160 -2.706 1.00 42.62 143 ALA A C 1
ATOM 1074 O O . ALA A 1 143 ? 45.626 -4.687 -3.524 1.00 42.62 143 ALA A O 1
ATOM 1075 N N . GLY A 1 144 ? 45.286 -3.634 -1.554 1.00 36.94 144 GLY A N 1
ATOM 1076 C CA . GLY A 1 144 ? 46.615 -3.849 -1.006 1.00 36.94 144 GLY A CA 1
ATOM 1077 C C . GLY A 1 144 ? 46.806 -5.327 -0.689 1.00 36.94 144 GLY A C 1
ATOM 1078 O O . GLY A 1 144 ? 45.990 -5.933 0.004 1.00 36.94 144 GLY A O 1
ATOM 1079 N N . ALA A 1 145 ? 47.873 -5.883 -1.248 1.00 42.16 145 ALA A N 1
ATOM 1080 C CA . ALA A 1 145 ? 48.445 -7.155 -0.861 1.00 42.16 145 ALA A CA 1
ATOM 1081 C C . ALA A 1 145 ? 49.020 -7.058 0.558 1.00 42.16 145 ALA A C 1
ATOM 1083 O O . ALA A 1 145 ? 49.718 -6.093 0.862 1.00 42.16 145 ALA A O 1
ATOM 1084 N N . GLU A 1 146 ? 48.807 -8.087 1.371 1.00 34.72 146 GLU A N 1
ATOM 1085 C CA . GLU A 1 146 ? 49.747 -8.446 2.433 1.00 34.72 146 GLU A CA 1
ATOM 1086 C C . GLU A 1 146 ? 49.950 -9.974 2.450 1.00 34.72 146 GLU A C 1
ATOM 1088 O O . GLU A 1 146 ? 49.011 -10.701 2.100 1.00 34.72 146 GLU A O 1
ATOM 1093 N N . PRO A 1 147 ? 51.179 -10.438 2.753 1.00 53.72 147 PRO A N 1
ATOM 1094 C CA . PRO A 1 147 ? 51.594 -11.843 2.727 1.00 53.72 147 PRO A CA 1
ATOM 1095 C C . PRO A 1 147 ? 51.158 -12.658 3.953 1.00 53.72 147 PRO A C 1
ATOM 1097 O O . PRO A 1 147 ? 50.928 -12.066 5.031 1.00 53.72 147 PRO A O 1
#

Foldseek 3Di:
DDDPDQVCCVLVVPDPPDPVNVVCVVVVVVSVVVVVVVCVQQVDADPLQGNLNSLLLQLVVCVVVVVNSRNVVSPVVPHDNCCDPLVVLVSVLVCCCVVPVVPSDPVSCVVSVVSSNDDPQPPPPPPPDDDSDDDDPDDDDDDDDDD

pLDDT: mean 76.8, std 18.47, range [34.72, 95.44]

InterPro domains:
  IPR029032 AhpD-like [SSF69118] (10-117)